Protein AF-A0A959T215-F1 (afdb_monomer_lite)

Structure (mmCIF, N/CA/C/O backbone):
data_AF-A0A959T215-F1
#
_entry.id   AF-A0A959T215-F1
#
loop_
_atom_site.group_PDB
_atom_site.id
_atom_site.type_symbol
_atom_site.label_atom_id
_atom_site.label_alt_id
_atom_site.label_comp_id
_atom_site.label_asym_id
_atom_site.label_entity_id
_atom_site.label_seq_id
_atom_site.pdbx_PDB_ins_code
_atom_site.Cartn_x
_atom_site.Cartn_y
_atom_site.Cartn_z
_atom_site.occupancy
_atom_site.B_iso_or_equiv
_atom_site.auth_seq_id
_atom_site.auth_comp_id
_atom_site.auth_asym_id
_atom_site.auth_atom_id
_atom_site.pdbx_PDB_model_num
ATOM 1 N N . VAL A 1 1 ? 7.358 -11.622 -8.461 1.00 51.84 1 VAL A N 1
ATOM 2 C CA 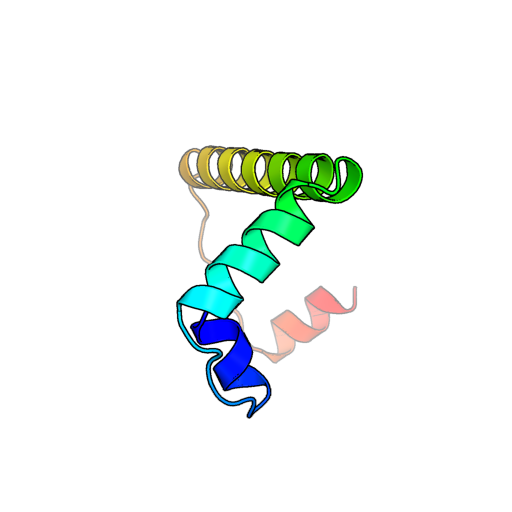. VAL A 1 1 ? 6.639 -11.577 -9.764 1.00 51.84 1 VAL A CA 1
ATOM 3 C C . VAL A 1 1 ? 6.285 -12.988 -10.216 1.00 51.84 1 VAL A C 1
ATOM 5 O O . VAL A 1 1 ? 5.119 -13.215 -10.487 1.00 51.84 1 VAL A O 1
ATOM 8 N N . ALA A 1 2 ? 7.227 -13.941 -10.182 1.00 54.91 2 ALA A N 1
ATOM 9 C CA . ALA A 1 2 ? 6.949 -15.372 -10.375 1.00 54.91 2 ALA A CA 1
ATOM 10 C C . ALA A 1 2 ? 5.824 -15.913 -9.460 1.00 54.91 2 ALA A C 1
ATOM 12 O O . ALA A 1 2 ? 4.909 -16.568 -9.948 1.00 54.91 2 ALA A O 1
ATOM 13 N N . ASP A 1 3 ? 5.806 -15.514 -8.181 1.00 60.53 3 ASP A N 1
ATOM 14 C CA . ASP A 1 3 ? 4.757 -15.909 -7.217 1.00 60.53 3 ASP A CA 1
ATOM 15 C C . ASP A 1 3 ? 3.330 -15.485 -7.597 1.00 60.53 3 ASP A C 1
ATOM 17 O O . ASP A 1 3 ? 2.365 -16.062 -7.102 1.00 60.53 3 ASP A O 1
ATOM 21 N N . GLN A 1 4 ? 3.173 -14.479 -8.466 1.00 63.88 4 GLN A N 1
ATOM 22 C CA . GLN A 1 4 ? 1.851 -14.028 -8.911 1.00 63.88 4 GLN A CA 1
ATOM 23 C C . GLN A 1 4 ? 1.286 -14.939 -10.009 1.00 63.88 4 GLN A C 1
ATOM 25 O O . GLN A 1 4 ? 0.073 -15.076 -10.104 1.00 63.88 4 GLN A O 1
ATOM 30 N N . PHE A 1 5 ? 2.135 -15.588 -10.816 1.00 63.38 5 PHE A N 1
ATOM 31 C CA . PHE A 1 5 ? 1.694 -16.500 -11.884 1.00 63.38 5 PHE A CA 1
ATOM 32 C C . PHE A 1 5 ? 1.214 -17.842 -11.326 1.00 63.38 5 PHE A C 1
ATOM 34 O O . PHE A 1 5 ? 0.204 -18.379 -11.785 1.00 63.38 5 PHE A O 1
ATOM 41 N N . ALA A 1 6 ? 1.869 -18.322 -10.263 1.00 60.91 6 ALA A N 1
ATOM 42 C CA . ALA A 1 6 ? 1.472 -19.532 -9.547 1.00 60.91 6 ALA A CA 1
ATOM 43 C C . ALA A 1 6 ? 0.042 -19.443 -8.976 1.00 60.91 6 ALA A C 1
ATOM 45 O O . ALA A 1 6 ? -0.672 -20.442 -8.947 1.00 60.91 6 ALA A O 1
ATOM 46 N N . GLN A 1 7 ? -0.410 -18.245 -8.586 1.00 64.00 7 GLN A N 1
ATOM 47 C CA . GLN A 1 7 ? -1.751 -18.022 -8.025 1.00 64.00 7 GLN A CA 1
ATOM 48 C C . GLN A 1 7 ? -2.886 -18.162 -9.052 1.00 64.00 7 GLN A C 1
ATOM 50 O O . GLN A 1 7 ? -4.026 -18.392 -8.661 1.00 64.00 7 GLN A O 1
ATOM 55 N N . TYR A 1 8 ? -2.585 -18.067 -10.352 1.00 69.50 8 TYR A N 1
ATOM 56 C CA . TYR A 1 8 ? -3.559 -18.237 -11.438 1.00 69.50 8 TYR A CA 1
ATOM 57 C C . TYR A 1 8 ? -3.389 -19.565 -12.194 1.00 69.50 8 TYR A C 1
ATOM 59 O O . TYR A 1 8 ? -3.987 -19.747 -13.252 1.00 69.50 8 TYR A O 1
ATOM 67 N N . GLY A 1 9 ? -2.565 -20.492 -11.683 1.00 64.38 9 GLY A N 1
ATOM 68 C CA . GLY A 1 9 ? -2.290 -21.776 -12.339 1.00 64.38 9 GLY A CA 1
ATOM 69 C C . GLY A 1 9 ? -1.544 -21.645 -13.672 1.00 64.38 9 GLY A C 1
ATOM 70 O O . GLY A 1 9 ? -1.571 -22.567 -14.485 1.00 64.38 9 GLY A O 1
ATOM 71 N N . MET A 1 10 ? -0.899 -20.502 -13.918 1.00 68.44 10 MET A N 1
ATOM 72 C CA . MET A 1 10 ? -0.138 -20.263 -15.140 1.00 68.44 10 MET A CA 1
ATOM 73 C C . MET A 1 10 ? 1.297 -20.775 -14.973 1.00 68.44 10 MET A C 1
ATOM 75 O O . MET A 1 10 ? 1.905 -20.528 -13.925 1.00 68.44 10 MET A O 1
ATOM 79 N N . PRO A 1 11 ? 1.863 -21.469 -15.981 1.00 70.69 11 PRO A N 1
ATOM 80 C CA . PRO A 1 11 ? 3.260 -21.874 -15.940 1.00 70.69 11 PRO A CA 1
ATOM 81 C C . PRO A 1 11 ? 4.137 -20.629 -15.802 1.00 70.69 11 PRO A C 1
ATOM 83 O O . PRO A 1 11 ? 3.877 -19.602 -16.433 1.00 70.69 11 PRO A O 1
ATOM 86 N N . ALA A 1 12 ? 5.155 -20.708 -14.944 1.00 66.88 12 ALA A N 1
ATOM 87 C CA . ALA A 1 12 ? 6.094 -19.611 -14.778 1.00 66.88 12 ALA A CA 1
ATOM 88 C C . ALA A 1 12 ? 6.773 -19.334 -16.135 1.00 66.88 12 ALA A C 1
ATOM 90 O O . ALA A 1 12 ? 7.336 -20.266 -16.714 1.00 66.88 12 ALA A O 1
ATOM 91 N N . PRO A 1 13 ? 6.698 -18.099 -16.666 1.00 66.50 13 PRO A N 1
ATOM 92 C CA . PRO A 1 13 ? 7.329 -17.776 -17.939 1.00 66.50 13 PRO A CA 1
ATOM 93 C C . PRO A 1 13 ? 8.850 -17.940 -17.850 1.00 66.50 13 PRO A C 1
ATOM 95 O O . PRO A 1 13 ? 9.438 -17.726 -16.787 1.00 66.50 13 PRO A O 1
ATOM 98 N N . GLU A 1 14 ? 9.490 -18.298 -18.968 1.00 75.19 14 GLU A N 1
ATOM 99 C CA . GLU A 1 14 ? 10.952 -18.393 -19.050 1.00 75.19 14 GLU A CA 1
ATOM 100 C C . GLU A 1 14 ? 11.603 -17.054 -18.651 1.00 75.19 14 GLU A C 1
ATOM 102 O O . GLU A 1 14 ? 11.058 -15.980 -18.924 1.00 75.19 14 GLU A O 1
ATOM 107 N N . GLU A 1 15 ? 12.784 -17.081 -18.021 1.00 66.12 15 GLU A N 1
ATOM 108 C CA . GLU A 1 15 ? 13.436 -15.872 -17.476 1.00 66.12 15 GLU A CA 1
ATOM 109 C C . GLU A 1 15 ? 13.562 -14.728 -18.502 1.00 66.12 15 GLU A C 1
ATOM 111 O O . GLU A 1 15 ? 13.359 -13.555 -18.170 1.00 66.12 15 GLU A O 1
ATOM 116 N N . GLY A 1 16 ? 13.812 -15.062 -19.773 1.00 68.25 16 GLY A N 1
ATOM 117 C CA . GLY A 1 16 ? 13.885 -14.091 -20.867 1.00 68.25 16 GLY A CA 1
ATOM 118 C C . GLY A 1 16 ? 12.547 -13.418 -21.205 1.00 68.25 16 GLY A C 1
ATOM 119 O O . GLY A 1 16 ? 12.528 -12.268 -21.646 1.00 68.25 16 GLY A O 1
ATOM 120 N N . GLU A 1 17 ? 11.414 -14.081 -20.972 1.00 71.38 17 GLU A N 1
ATOM 121 C CA . GLU A 1 17 ? 10.083 -13.483 -21.131 1.00 71.38 17 GLU A CA 1
ATOM 122 C C . GLU A 1 17 ? 9.726 -12.544 -19.985 1.00 71.38 17 GLU A C 1
ATOM 124 O O . GLU A 1 17 ? 9.132 -11.489 -20.226 1.00 71.38 17 GLU A O 1
ATOM 129 N N . ILE A 1 18 ? 10.156 -12.859 -18.760 1.00 70.38 18 ILE A N 1
ATOM 130 C CA . ILE A 1 18 ? 9.951 -11.990 -17.594 1.00 70.38 18 ILE A CA 1
ATOM 131 C C . ILE A 1 18 ? 10.633 -10.638 -17.817 1.00 70.38 18 ILE A C 1
ATOM 133 O O . ILE A 1 18 ? 10.023 -9.594 -17.581 1.00 70.38 18 ILE A O 1
ATOM 137 N N . GLN A 1 19 ? 11.868 -10.635 -18.324 1.00 72.75 19 GLN A N 1
ATOM 138 C CA . GLN A 1 19 ? 12.596 -9.401 -18.631 1.00 72.75 19 GLN A CA 1
ATOM 139 C C . GLN A 1 19 ? 11.970 -8.603 -19.777 1.00 72.75 19 GLN A C 1
ATOM 141 O O . GLN A 1 19 ? 11.852 -7.382 -19.664 1.00 72.75 19 GLN A O 1
ATOM 146 N N . ARG A 1 20 ? 11.496 -9.263 -20.842 1.00 77.25 20 ARG A N 1
ATOM 147 C CA . ARG A 1 20 ? 10.770 -8.585 -21.933 1.00 77.25 20 ARG A CA 1
ATOM 148 C C . ARG A 1 20 ? 9.469 -7.948 -21.445 1.00 77.25 20 ARG A C 1
ATOM 150 O O . ARG A 1 20 ? 9.169 -6.805 -21.788 1.00 77.25 20 ARG A O 1
ATOM 157 N N . MET A 1 21 ? 8.712 -8.662 -20.618 1.00 70.19 21 MET A N 1
ATOM 158 C CA . MET A 1 21 ? 7.452 -8.180 -20.057 1.00 70.19 21 MET A CA 1
ATOM 159 C C . MET A 1 21 ? 7.671 -7.035 -19.063 1.00 70.19 21 MET A C 1
ATOM 161 O O . MET A 1 21 ? 6.974 -6.023 -19.141 1.00 70.19 21 MET A O 1
ATOM 165 N N . ALA A 1 22 ? 8.685 -7.140 -18.198 1.00 69.12 22 ALA A N 1
ATOM 166 C CA . ALA A 1 22 ? 9.103 -6.047 -17.326 1.00 69.12 22 ALA A CA 1
ATOM 167 C C . ALA A 1 22 ? 9.510 -4.818 -18.150 1.00 69.12 22 ALA A C 1
ATOM 169 O O . ALA A 1 22 ? 9.020 -3.725 -17.890 1.00 69.12 22 ALA A O 1
ATOM 170 N N . GLY A 1 23 ? 10.320 -4.995 -19.198 1.00 72.75 23 GLY A N 1
ATOM 171 C CA . GLY A 1 23 ? 10.700 -3.922 -20.117 1.00 72.75 23 GLY A CA 1
ATOM 172 C C . GLY A 1 23 ? 9.496 -3.238 -20.768 1.00 72.75 23 GLY A C 1
ATOM 173 O O . GLY A 1 23 ? 9.463 -2.013 -20.842 1.00 72.75 23 GLY A O 1
ATOM 174 N N . ARG A 1 24 ? 8.466 -3.992 -21.172 1.00 74.19 24 ARG A N 1
ATOM 175 C CA . ARG A 1 24 ? 7.235 -3.435 -21.758 1.00 74.19 24 ARG A CA 1
ATOM 176 C C . ARG A 1 24 ? 6.419 -2.617 -20.755 1.00 74.19 24 ARG A C 1
ATOM 178 O O . ARG A 1 24 ? 5.994 -1.519 -21.093 1.00 74.19 24 ARG A O 1
ATOM 185 N N . ILE A 1 25 ? 6.250 -3.115 -19.529 1.00 65.94 25 ILE A N 1
ATOM 186 C CA . ILE A 1 25 ? 5.559 -2.397 -18.443 1.00 65.94 25 ILE A CA 1
ATOM 187 C C . ILE A 1 25 ? 6.333 -1.130 -18.053 1.00 65.94 25 ILE A C 1
ATOM 189 O O . ILE A 1 25 ? 5.735 -0.089 -17.810 1.00 65.94 25 ILE A O 1
ATOM 193 N N . LEU A 1 26 ? 7.667 -1.202 -18.027 1.00 66.38 26 LEU A N 1
ATOM 194 C CA . LEU A 1 26 ? 8.534 -0.063 -17.725 1.00 66.38 26 LEU A CA 1
ATOM 195 C C . LEU A 1 26 ? 8.657 0.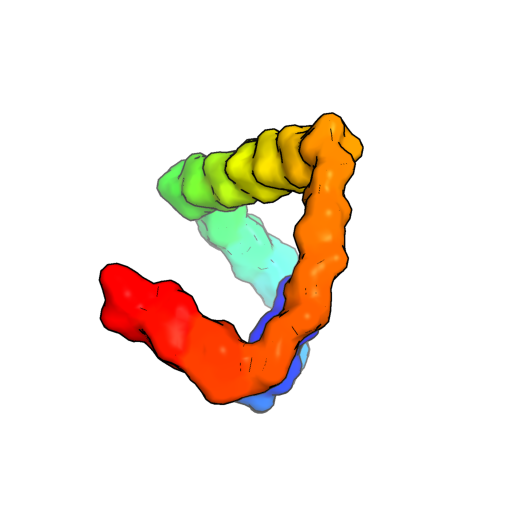928 -18.898 1.00 66.38 26 LEU A C 1
ATOM 197 O O . LEU A 1 26 ? 8.980 2.085 -18.675 1.00 66.38 26 LEU A O 1
ATOM 201 N N . SER A 1 27 ? 8.417 0.513 -20.142 1.00 68.38 27 SER A N 1
ATOM 202 C CA . SER A 1 27 ? 8.404 1.423 -21.304 1.00 68.38 27 SER A CA 1
ATOM 203 C C . SER A 1 27 ? 7.102 2.222 -21.395 1.00 68.38 27 SER A C 1
ATOM 205 O O . SER A 1 27 ? 7.060 3.281 -22.021 1.00 68.38 27 SER A O 1
ATOM 207 N N . ASP A 1 28 ? 6.043 1.729 -20.753 1.00 74.25 28 ASP A N 1
ATOM 208 C CA . ASP A 1 28 ? 4.775 2.426 -20.609 1.00 74.25 28 ASP A CA 1
ATOM 209 C C . ASP A 1 28 ? 4.887 3.476 -19.486 1.00 74.25 28 ASP A C 1
ATOM 211 O O . ASP A 1 28 ? 4.911 3.180 -18.287 1.00 74.25 28 ASP A O 1
ATOM 215 N N . ARG A 1 29 ? 5.009 4.744 -19.892 1.00 66.81 29 ARG A N 1
ATOM 216 C CA . ARG A 1 29 ? 5.231 5.885 -18.990 1.00 66.81 29 ARG A CA 1
ATOM 217 C C . ARG A 1 29 ? 4.104 6.075 -17.972 1.00 66.81 29 ARG A C 1
ATOM 219 O O . ARG A 1 29 ? 4.383 6.517 -16.855 1.00 66.81 29 ARG A O 1
ATOM 226 N N . ASP A 1 30 ? 2.874 5.698 -18.312 1.00 72.19 30 ASP A N 1
ATOM 227 C CA . ASP A 1 30 ? 1.737 5.799 -17.395 1.00 72.19 30 ASP A CA 1
ATOM 228 C C . ASP A 1 30 ? 1.798 4.705 -16.321 1.00 72.19 30 ASP A C 1
ATOM 230 O O . ASP A 1 30 ? 1.540 4.960 -15.139 1.00 72.19 30 ASP A O 1
ATOM 234 N N . GLN A 1 31 ? 2.214 3.493 -16.702 1.00 68.56 31 GLN A N 1
ATOM 235 C CA . GLN A 1 31 ? 2.450 2.383 -15.773 1.00 68.56 31 GLN A CA 1
ATOM 236 C C . GLN A 1 31 ? 3.611 2.689 -14.817 1.00 68.56 31 GLN A C 1
ATOM 238 O O . GLN A 1 31 ? 3.498 2.439 -13.615 1.00 68.56 31 GLN A O 1
ATOM 243 N N . LEU A 1 32 ? 4.693 3.308 -15.304 1.00 74.88 32 LEU A N 1
ATOM 244 C CA . LEU A 1 32 ? 5.805 3.760 -14.460 1.00 74.88 32 LEU A CA 1
ATOM 245 C C . LEU A 1 32 ? 5.366 4.756 -13.384 1.00 74.88 32 LEU A C 1
ATOM 247 O O . LEU A 1 32 ? 5.765 4.631 -12.222 1.00 74.88 32 LEU A O 1
ATOM 251 N N . GLY A 1 33 ? 4.540 5.739 -13.757 1.00 80.75 33 GLY A N 1
ATOM 252 C CA . GLY A 1 33 ? 3.983 6.707 -12.814 1.00 80.75 33 GLY A CA 1
ATOM 253 C C . GLY A 1 33 ? 3.172 6.023 -11.713 1.00 80.75 33 GLY A C 1
ATOM 254 O O . GLY A 1 33 ? 3.374 6.300 -10.529 1.00 80.75 33 GLY A O 1
ATOM 255 N N . ARG A 1 34 ? 2.320 5.060 -12.088 1.00 85.38 34 ARG A N 1
ATOM 256 C CA . ARG A 1 34 ? 1.528 4.260 -11.139 1.00 85.38 34 ARG A CA 1
ATOM 257 C C . ARG A 1 34 ? 2.411 3.445 -10.194 1.00 85.38 34 ARG A C 1
ATOM 259 O O . ARG A 1 34 ? 2.228 3.535 -8.984 1.00 85.38 34 ARG A O 1
ATOM 266 N N . ILE A 1 35 ? 3.405 2.723 -10.717 1.00 84.25 35 ILE A N 1
ATOM 267 C CA . ILE A 1 35 ? 4.340 1.921 -9.907 1.00 84.25 35 ILE A CA 1
ATOM 268 C C . ILE A 1 35 ? 5.085 2.808 -8.907 1.00 84.25 35 ILE A C 1
ATOM 270 O O . ILE A 1 35 ? 5.169 2.477 -7.722 1.00 84.25 35 ILE A O 1
ATOM 274 N N . ARG A 1 36 ? 5.593 3.962 -9.357 1.00 84.25 36 ARG A N 1
ATOM 275 C CA . ARG A 1 36 ? 6.262 4.928 -8.480 1.00 84.25 36 ARG A CA 1
ATOM 276 C C . ARG A 1 36 ? 5.335 5.380 -7.352 1.00 84.25 36 ARG A C 1
ATOM 278 O O . ARG A 1 36 ? 5.764 5.383 -6.199 1.00 84.25 36 ARG A O 1
ATOM 285 N N . ASN A 1 37 ? 4.092 5.737 -7.668 1.00 89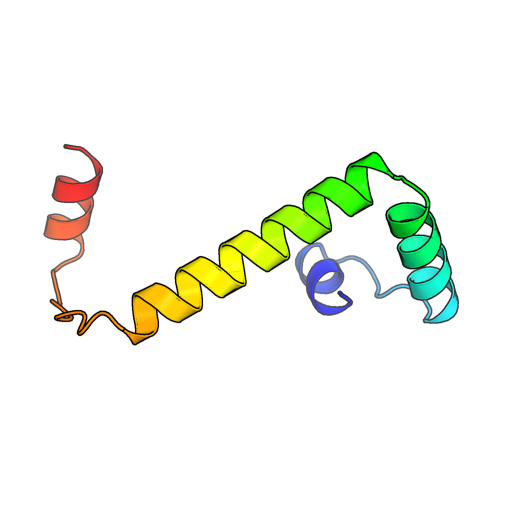.94 37 ASN A N 1
ATOM 286 C CA . ASN A 1 37 ? 3.125 6.196 -6.674 1.00 89.94 37 ASN A CA 1
ATOM 287 C C . ASN A 1 37 ? 2.828 5.109 -5.634 1.00 89.94 37 ASN A C 1
ATOM 289 O O . ASN A 1 37 ? 2.924 5.384 -4.441 1.00 89.94 37 ASN A O 1
ATOM 293 N N . THR A 1 38 ? 2.591 3.863 -6.059 1.00 92.38 38 THR A N 1
ATOM 294 C CA . THR A 1 38 ? 2.364 2.731 -5.144 1.00 92.38 38 THR A CA 1
ATOM 295 C C . THR A 1 38 ? 3.559 2.480 -4.221 1.00 92.38 38 THR A C 1
ATOM 297 O O . THR A 1 38 ? 3.391 2.217 -3.029 1.00 92.38 38 THR A O 1
ATOM 300 N N . ILE A 1 39 ? 4.789 2.581 -4.738 1.00 94.19 39 ILE A N 1
ATOM 301 C CA . ILE A 1 39 ? 5.999 2.418 -3.917 1.00 94.19 39 ILE A CA 1
ATOM 302 C C . ILE A 1 39 ? 6.098 3.533 -2.870 1.00 94.19 39 ILE A C 1
ATOM 304 O O . ILE A 1 39 ? 6.412 3.254 -1.710 1.00 94.19 39 ILE A O 1
ATOM 308 N N . VAL A 1 40 ? 5.850 4.783 -3.268 1.00 94.81 40 VAL A N 1
ATOM 309 C CA . VAL A 1 40 ? 5.890 5.943 -2.365 1.00 94.81 40 VAL A CA 1
ATOM 310 C C . VAL A 1 40 ? 4.831 5.810 -1.275 1.00 94.81 40 VAL A C 1
ATOM 312 O O . VAL A 1 40 ? 5.166 5.905 -0.096 1.00 94.81 40 VAL A O 1
ATOM 315 N N . GLU A 1 41 ? 3.591 5.509 -1.651 1.00 94.81 41 GLU A N 1
ATOM 316 C CA . GLU A 1 41 ? 2.481 5.295 -0.722 1.00 94.81 41 GLU A CA 1
ATOM 317 C C . GLU A 1 41 ? 2.816 4.212 0.308 1.00 94.81 41 GLU A C 1
ATOM 319 O O . GLU A 1 41 ? 2.714 4.442 1.514 1.00 94.81 41 GLU A O 1
ATOM 324 N N . ARG A 1 42 ? 3.309 3.052 -0.144 1.00 94.44 42 ARG A N 1
ATOM 325 C CA . ARG A 1 42 ? 3.669 1.947 0.751 1.00 94.44 42 ARG A CA 1
ATOM 326 C C .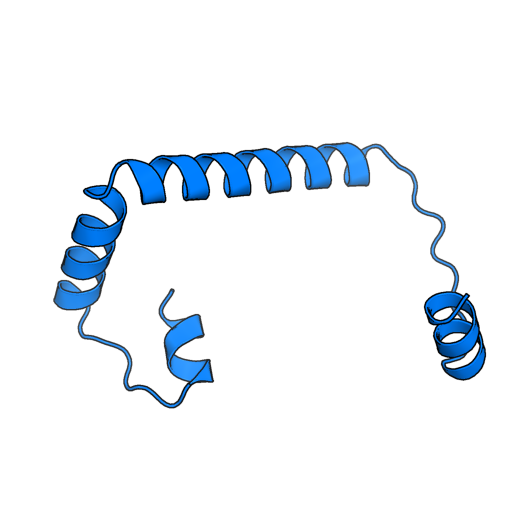 ARG A 1 42 ? 4.775 2.331 1.729 1.00 94.44 42 ARG A C 1
ATOM 328 O O . ARG A 1 42 ? 4.699 1.964 2.903 1.00 94.44 42 ARG A O 1
ATOM 335 N N . LYS A 1 43 ? 5.801 3.051 1.266 1.00 94.62 43 LYS A N 1
ATOM 336 C CA . LYS A 1 43 ? 6.906 3.509 2.121 1.00 94.62 43 LYS A CA 1
ATOM 337 C C . LYS A 1 43 ? 6.417 4.483 3.186 1.00 94.62 43 LYS A C 1
ATOM 339 O O . LYS A 1 43 ? 6.737 4.289 4.354 1.00 94.62 43 LYS A O 1
ATOM 344 N N . LEU A 1 44 ? 5.611 5.470 2.798 1.00 93.81 44 LEU A N 1
ATOM 345 C CA . LEU A 1 44 ? 5.028 6.438 3.727 1.00 93.81 44 LEU A CA 1
ATOM 346 C C . LEU A 1 44 ? 4.132 5.743 4.754 1.00 93.81 44 LEU A C 1
ATOM 348 O O . LEU A 1 44 ? 4.317 5.928 5.952 1.00 93.81 44 LEU A O 1
ATOM 352 N N . MET A 1 45 ? 3.228 4.873 4.302 1.00 91.06 45 MET A N 1
ATOM 353 C CA . MET A 1 45 ? 2.330 4.125 5.179 1.00 91.06 45 MET A CA 1
ATOM 354 C C . MET A 1 45 ? 3.102 3.259 6.181 1.00 91.06 45 MET A C 1
ATOM 356 O O . MET A 1 45 ? 2.768 3.227 7.360 1.00 91.06 45 MET A O 1
ATOM 360 N N . THR A 1 46 ? 4.156 2.577 5.726 1.00 91.25 46 THR A N 1
ATOM 361 C CA . THR A 1 46 ? 5.009 1.754 6.598 1.00 91.25 46 THR A CA 1
ATOM 362 C C . THR A 1 46 ? 5.744 2.617 7.621 1.00 91.25 46 THR A C 1
ATOM 364 O O . THR A 1 46 ? 5.765 2.276 8.799 1.00 91.25 46 THR A O 1
ATOM 367 N N . HIS A 1 47 ? 6.308 3.747 7.190 1.00 90.62 47 HIS A N 1
ATOM 368 C CA . HIS A 1 47 ? 7.027 4.669 8.065 1.00 90.62 47 HIS A CA 1
ATOM 369 C C . HIS A 1 47 ? 6.123 5.234 9.166 1.00 90.62 47 HIS A C 1
ATOM 371 O O . HIS A 1 47 ? 6.466 5.153 10.343 1.00 90.62 47 HIS A O 1
ATOM 377 N N . PHE A 1 48 ? 4.933 5.721 8.808 1.00 88.56 48 PHE A N 1
ATOM 378 C CA . PHE A 1 48 ? 3.992 6.250 9.792 1.00 88.56 48 PHE A CA 1
ATOM 379 C C . PHE A 1 48 ? 3.421 5.160 10.699 1.00 88.56 48 PHE A C 1
ATOM 381 O O . PHE A 1 48 ? 3.325 5.375 11.900 1.00 88.56 48 PHE A O 1
ATOM 388 N N . LYS A 1 49 ? 3.116 3.964 10.179 1.00 85.50 49 LYS A N 1
ATOM 389 C CA . LYS A 1 49 ? 2.690 2.833 11.022 1.00 85.50 49 LYS A CA 1
ATOM 390 C C . LYS A 1 49 ? 3.744 2.426 12.051 1.00 85.50 49 LYS A C 1
ATOM 392 O O . LYS A 1 49 ? 3.360 2.014 13.133 1.00 85.50 49 LYS A O 1
ATOM 397 N N . ALA A 1 50 ? 5.032 2.543 11.722 1.00 86.19 50 ALA A N 1
ATOM 398 C CA . ALA A 1 50 ? 6.126 2.250 12.647 1.00 86.19 50 ALA A CA 1
ATOM 399 C C . ALA A 1 50 ? 6.346 3.350 13.701 1.00 86.19 50 ALA A C 1
ATOM 401 O O . ALA A 1 50 ? 6.874 3.067 14.769 1.00 86.19 50 ALA A O 1
ATOM 402 N N . MET A 1 51 ? 5.964 4.595 13.400 1.00 86.19 51 MET A N 1
ATOM 403 C CA . MET A 1 51 ? 5.974 5.696 14.373 1.00 86.19 51 MET A CA 1
ATOM 404 C C . MET A 1 51 ? 4.772 5.669 15.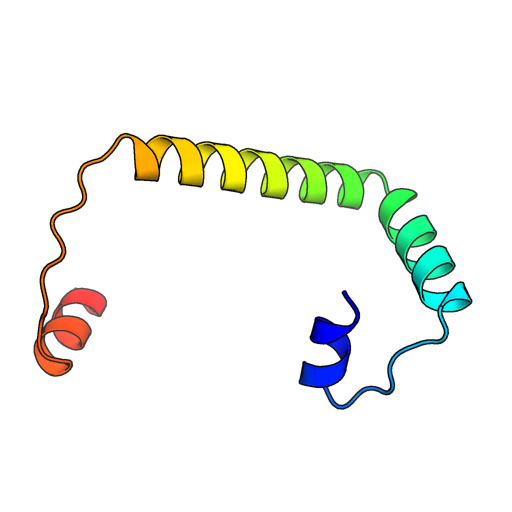316 1.00 86.19 51 MET A C 1
ATOM 406 O O . MET A 1 51 ? 4.830 6.224 16.410 1.00 86.19 51 MET A O 1
ATOM 410 N N . LEU A 1 52 ? 3.663 5.085 14.875 1.00 80.94 52 LEU A N 1
ATOM 411 C CA . LEU A 1 52 ? 2.508 4.867 15.725 1.00 80.94 52 LEU A CA 1
ATOM 412 C C . LEU A 1 52 ? 2.806 3.673 16.639 1.00 80.94 52 LEU A C 1
ATOM 414 O O . LEU A 1 52 ? 3.414 2.699 16.210 1.00 80.94 52 LEU A O 1
ATOM 418 N N . GLU A 1 53 ? 2.361 3.736 17.890 1.00 73.12 53 GLU A N 1
ATOM 419 C CA . GLU A 1 53 ? 2.314 2.580 18.792 1.00 73.12 53 GLU A CA 1
ATOM 420 C C . GLU A 1 53 ? 0.908 1.957 18.696 1.00 73.12 53 GLU A C 1
ATOM 422 O O . GLU A 1 53 ? 0.020 2.311 19.482 1.00 73.12 53 GLU A O 1
ATOM 427 N N . PRO A 1 54 ? 0.619 1.096 17.696 1.00 70.81 54 PRO A N 1
ATOM 428 C CA . PRO A 1 54 ? -0.708 0.524 17.543 1.00 70.81 54 PRO A CA 1
ATOM 429 C C . PRO A 1 54 ? -1.032 -0.373 18.739 1.00 70.81 54 PRO A C 1
ATOM 431 O O . PRO A 1 54 ? -0.356 -1.364 19.007 1.00 70.81 54 PRO A O 1
ATOM 434 N N . LYS A 1 55 ? -2.116 -0.045 19.445 1.00 77.00 55 LYS A N 1
ATOM 435 C CA . LYS A 1 55 ? -2.690 -0.927 20.461 1.00 77.00 55 LYS A CA 1
ATOM 436 C C . LYS A 1 55 ? -3.472 -2.028 19.754 1.00 77.00 55 LYS A C 1
ATOM 438 O O . LYS A 1 55 ? -4.587 -1.797 19.288 1.00 77.00 55 LYS A O 1
ATOM 443 N N . GLU A 1 56 ? -2.887 -3.217 19.655 1.00 77.94 56 GLU A N 1
ATOM 444 C CA . GLU A 1 56 ? -3.598 -4.384 19.138 1.00 77.94 56 GLU A CA 1
ATOM 445 C C . GLU A 1 56 ? -4.739 -4.774 20.089 1.00 77.94 56 GLU A C 1
ATOM 447 O O . GLU A 1 56 ? -4.527 -5.032 21.274 1.00 77.94 56 GLU A O 1
ATOM 452 N N . ARG A 1 57 ? -5.967 -4.832 19.562 1.00 82.94 57 ARG A N 1
ATOM 453 C CA . ARG A 1 57 ? -7.149 -5.326 20.278 1.00 82.94 57 ARG A CA 1
ATOM 454 C C . ARG A 1 57 ? -7.656 -6.579 19.581 1.00 82.94 57 ARG A C 1
ATOM 456 O O . ARG A 1 57 ? -8.065 -6.516 18.425 1.00 82.94 57 ARG A O 1
ATOM 463 N N . ARG A 1 58 ? -7.664 -7.711 20.287 1.00 83.44 58 ARG A N 1
ATOM 464 C CA . ARG A 1 58 ? -8.339 -8.924 19.807 1.00 83.44 58 ARG A CA 1
ATOM 465 C C . ARG A 1 58 ? -9.837 -8.776 20.031 1.00 83.44 58 ARG A C 1
ATOM 467 O O . ARG A 1 58 ? -10.253 -8.520 21.157 1.00 83.44 58 ARG A O 1
ATOM 474 N N . ILE A 1 59 ? -10.614 -8.950 18.969 1.00 88.25 59 ILE A N 1
ATOM 475 C CA . ILE A 1 59 ? -12.077 -8.964 19.021 1.00 88.25 59 ILE A CA 1
ATOM 476 C C . ILE A 1 59 ? -12.626 -10.243 18.383 1.00 88.25 59 ILE A C 1
ATOM 478 O O . ILE A 1 59 ? -11.980 -10.782 17.479 1.00 88.25 59 ILE A O 1
ATOM 482 N N . PRO A 1 60 ? -13.789 -10.747 18.835 1.00 92.88 60 PRO A N 1
ATOM 483 C CA . PRO A 1 60 ? -14.488 -11.846 18.176 1.00 92.88 60 PRO A CA 1
ATOM 484 C C . PRO A 1 60 ? -14.915 -11.488 16.745 1.00 92.88 60 PRO A C 1
ATOM 486 O O . PRO A 1 60 ? -15.155 -10.321 16.432 1.00 92.88 60 PRO A O 1
ATOM 489 N N . LEU A 1 61 ? -15.068 -12.506 15.890 1.00 88.62 61 LEU A N 1
ATOM 490 C CA . LEU A 1 61 ? -15.499 -12.342 14.495 1.00 88.62 61 LEU A CA 1
ATOM 491 C C . LEU A 1 61 ? -16.832 -11.587 14.386 1.00 88.62 61 LEU A C 1
ATOM 493 O O . LEU A 1 61 ? -16.960 -10.694 13.553 1.00 88.62 61 LEU A O 1
ATOM 497 N N . ASP A 1 62 ? -17.789 -11.900 15.258 1.00 91.06 62 ASP A N 1
ATOM 498 C CA . ASP A 1 62 ? -19.111 -11.269 15.257 1.00 91.06 62 ASP A CA 1
ATOM 499 C C . ASP A 1 62 ? -19.026 -9.761 15.553 1.00 91.06 62 ASP A C 1
ATOM 501 O O . ASP A 1 62 ? -19.702 -8.956 14.910 1.00 91.06 62 ASP A O 1
ATOM 505 N N . GLU A 1 63 ? -18.139 -9.350 16.469 1.00 89.19 63 GLU A N 1
ATOM 506 C CA . GLU A 1 63 ? -17.890 -7.933 16.770 1.00 89.19 63 GLU A CA 1
ATOM 507 C C . GLU A 1 63 ? -17.230 -7.224 15.577 1.00 89.19 63 GLU A C 1
ATOM 509 O O . GLU A 1 63 ? -17.613 -6.108 15.229 1.00 89.19 63 GLU A O 1
ATOM 514 N N . PHE A 1 64 ? -16.291 -7.889 14.897 1.00 90.31 64 PHE A N 1
ATOM 515 C CA . PHE A 1 64 ? -15.657 -7.358 13.689 1.00 90.31 64 PHE A CA 1
ATOM 516 C C . PHE A 1 64 ? -16.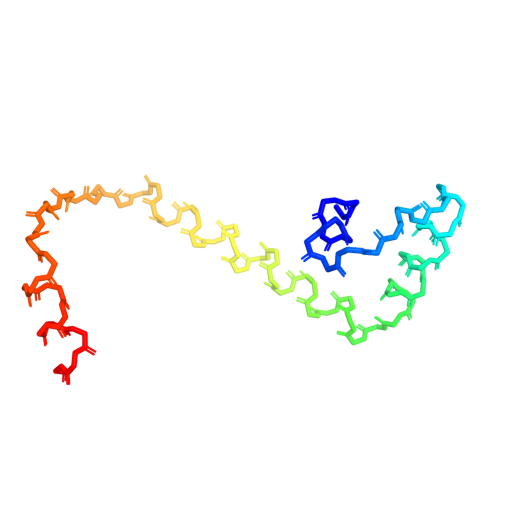663 -7.143 12.546 1.00 90.31 64 PHE A C 1
ATOM 518 O O . PHE A 1 64 ? -16.659 -6.085 11.917 1.00 90.31 64 PHE A O 1
ATOM 525 N N . VAL A 1 65 ? -17.543 -8.119 12.287 1.00 90.81 65 VAL A N 1
ATOM 526 C CA . VAL A 1 65 ? -18.554 -8.031 11.216 1.00 90.81 65 VAL A CA 1
ATOM 527 C C . VAL A 1 65 ? -19.539 -6.891 11.472 1.00 90.81 65 VAL A C 1
ATOM 529 O O . VAL A 1 65 ? -19.929 -6.206 10.527 1.00 90.81 65 VAL A O 1
ATOM 532 N N . ASN A 1 66 ? -19.912 -6.658 12.731 1.00 90.88 66 ASN A N 1
ATOM 533 C CA . ASN A 1 66 ? -20.785 -5.545 13.097 1.00 90.88 66 ASN A CA 1
ATOM 534 C C . ASN A 1 66 ? -20.102 -4.184 12.887 1.00 90.88 66 ASN A C 1
ATOM 536 O O . ASN A 1 66 ? -20.714 -3.296 12.303 1.00 90.88 66 ASN A O 1
ATOM 540 N N . LEU A 1 67 ? -18.827 -4.043 13.275 1.00 84.50 67 LEU A N 1
ATOM 541 C CA . LEU A 1 67 ? -18.030 -2.829 13.032 1.00 84.50 67 LEU A CA 1
ATOM 542 C C . LEU A 1 67 ? -17.793 -2.536 11.542 1.00 84.50 67 LEU A C 1
ATOM 544 O O . LEU A 1 67 ? -17.703 -1.379 11.156 1.00 84.50 67 LEU A O 1
ATOM 548 N N . ALA A 1 68 ? -17.654 -3.563 10.701 1.00 81.00 68 ALA A N 1
ATOM 549 C CA . ALA A 1 68 ? -17.404 -3.382 9.268 1.00 81.00 68 ALA A CA 1
ATOM 550 C C . ALA A 1 68 ? -18.662 -2.991 8.467 1.00 81.00 68 ALA A C 1
ATOM 552 O O . ALA A 1 68 ? -18.549 -2.571 7.316 1.00 81.00 68 ALA A O 1
ATOM 553 N N . ARG A 1 69 ? -19.857 -3.187 9.042 1.00 76.12 69 ARG A N 1
ATOM 554 C CA . ARG A 1 69 ? -21.154 -2.878 8.414 1.00 76.12 69 ARG A CA 1
ATOM 555 C C . ARG A 1 69 ? -21.734 -1.524 8.836 1.00 76.12 69 ARG A C 1
ATOM 557 O O . ARG A 1 69 ? -22.666 -1.071 8.175 1.00 76.12 69 ARG A O 1
ATOM 564 N N . SER A 1 70 ? -21.234 -0.935 9.924 1.00 57.62 70 SER A N 1
ATOM 565 C CA . SER A 1 70 ? -21.574 0.412 10.409 1.00 57.62 70 SER A CA 1
ATOM 566 C C . SER A 1 70 ? -20.768 1.488 9.697 1.00 57.62 70 SER A C 1
ATOM 568 O O . SER A 1 70 ? -21.362 2.533 9.365 1.00 57.62 70 SER A O 1
#

Sequence (70 aa):
VADQFAQYGMPAPEEGEIQRMAGRILSDRDQLGRIRNTIVERKLMTHFKAMLEPKERRIPLDEFVNLARS

Radius of gyration: 19.24 Å; chains: 1; bounding box: 36×29×42 Å

Foldseek 3Di:
DQVVCVVVVHPRDDPVVVVVVVVVLCVPPVSVVVVVVVVVVVVVVVVVVVVDPDDDDDDDPVVVVVVVVD

pLDDT: mean 77.73, std 11.35, range [51.84, 94.81]

Secondary structure (DSSP, 8-state):
-HHHHHTTTPPPPPHHHHHHHHHHHHH-HHHHHHHHHHHHHHHHHHHHHHHS--------HHHHHHHHH-